Protein AF-A0A511T208-F1 (afdb_monomer)

Solvent-accessible surface area (backbone atoms only — not comparable to full-atom values): 5701 Å² total; per-residue (Å²): 132,55,68,42,62,36,39,40,33,36,70,87,78,70,50,72,50,76,48,75,44,72,51,44,84,69,27,53,30,92,90,45,25,48,33,34,12,42,32,88,89,32,79,43,66,42,93,47,95,66,38,42,52,59,19,30,33,38,23,45,60,87,98,40,25,36,35,36,27,68,28,79,85,21,53,37,24,45,80,84,65,54,78,46,44,35,73,40,73,48,80,42,48,86,47,45,34,30,48,60,63,32,42,39,38,96

Nearest PDB structures (foldseek):
  6hc1-assembly2_B  TM=7.730E-01  e=8.903E-04  Bdellovibrio bacteriovorus HD100
  6hc0-assembly3_C  TM=7.475E-01  e=6.386E-04  Bdellovibrio bacteriovorus HD100
  6i2r-assembly1_D  TM=8.530E-01  e=1.829E-03  Mycolicibacterium smegmatis MC2 155
  3poa-assembly1_A  TM=7.229E-01  e=6.750E-04  Mycobacterium tuberculosis
  6hbz-assembly1_A  TM=7.453E-01  e=3.555E-03  Bdellovibrio bacteriovorus HD100

Organism: Myxococcus fulvus (NCBI:txid33)

Foldseek 3Di:
DDKDWKWKAQQVVRDIDIDIQPDLVQQADPVRHQFDFCAPPGSHHDDDPQTHRRAWGWHDDVQWIKIAGDDQSHWKAALVRHIDGHRDMDTHRQHWIDRVRMIIGD

Radius of gyration: 12.5 Å; Cα contacts (8 Å, |Δi|>4): 261; chains: 1; bounding box: 34×29×31 Å

InterPro domains:
  IPR008984 SMAD/FHA domain superfamily [SSF49879] (31-71)

Structure (mmCIF, N/CA/C/O backbone):
data_AF-A0A511T208-F1
#
_entry.id   AF-A0A511T208-F1
#
loop_
_atom_site.group_PDB
_atom_site.id
_atom_site.type_symbol
_atom_site.label_atom_id
_atom_site.label_alt_id
_atom_site.label_comp_id
_atom_site.label_asym_id
_atom_site.label_entity_id
_atom_site.label_seq_id
_atom_site.pdbx_PDB_ins_code
_atom_site.Cartn_x
_atom_site.Cartn_y
_atom_site.Cartn_z
_atom_site.occupancy
_atom_site.B_iso_or_equiv
_atom_site.auth_seq_id
_atom_site.auth_comp_id
_atom_site.auth_asym_id
_atom_site.auth_atom_id
_atom_site.pdbx_PDB_model_num
ATOM 1 N N . MET A 1 1 ? 21.564 -8.391 0.700 1.00 60.84 1 MET A N 1
ATOM 2 C CA . MET A 1 1 ? 20.175 -8.357 0.203 1.00 60.84 1 MET A CA 1
AT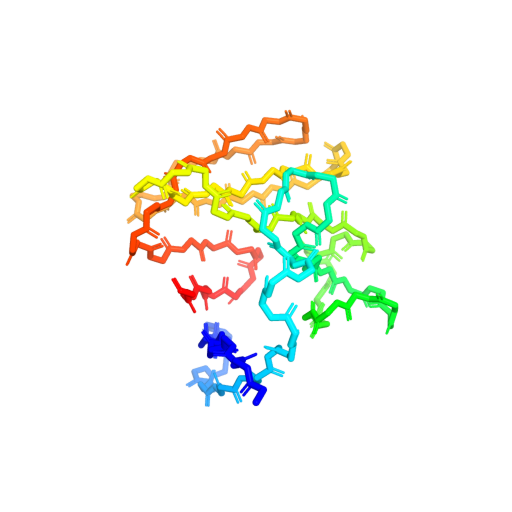OM 3 C C . MET A 1 1 ? 19.584 -7.031 0.638 1.00 60.84 1 MET A C 1
ATOM 5 O O . MET A 1 1 ? 19.727 -6.695 1.807 1.00 60.84 1 MET A O 1
ATOM 9 N N . SER A 1 2 ? 19.063 -6.233 -0.290 1.00 83.69 2 SER A N 1
ATOM 10 C CA . SER A 1 2 ? 18.434 -4.947 0.023 1.00 83.69 2 SER A CA 1
ATOM 11 C C . SER A 1 2 ? 17.018 -5.185 0.556 1.00 83.69 2 SER A C 1
ATOM 13 O O . SER A 1 2 ? 16.257 -5.952 -0.033 1.00 83.69 2 SER A O 1
ATOM 15 N N . GLN A 1 3 ? 16.696 -4.552 1.684 1.00 88.38 3 GLN A N 1
ATOM 16 C CA . GLN A 1 3 ? 15.382 -4.613 2.326 1.00 88.38 3 GLN A CA 1
ATOM 17 C C . GLN A 1 3 ? 14.718 -3.240 2.279 1.00 88.38 3 GLN A C 1
ATOM 19 O O . GLN A 1 3 ? 15.399 -2.217 2.376 1.00 88.38 3 GLN A O 1
ATOM 24 N N . ILE A 1 4 ? 13.392 -3.224 2.163 1.00 90.50 4 ILE A N 1
ATOM 25 C CA . ILE A 1 4 ? 12.563 -2.035 2.357 1.00 90.50 4 ILE A CA 1
ATOM 26 C C . ILE A 1 4 ? 11.837 -2.155 3.688 1.00 90.50 4 ILE A C 1
ATOM 28 O O . ILE A 1 4 ? 11.185 -3.164 3.940 1.00 90.50 4 ILE A O 1
ATOM 32 N N . ALA A 1 5 ? 11.919 -1.109 4.508 1.00 94.25 5 ALA A N 1
ATOM 33 C CA . ALA A 1 5 ? 11.076 -0.964 5.684 1.00 94.25 5 ALA A CA 1
ATOM 34 C C . ALA A 1 5 ? 9.730 -0.348 5.281 1.00 94.25 5 ALA A C 1
ATOM 36 O O . ALA A 1 5 ? 9.688 0.685 4.618 1.00 94.25 5 ALA A O 1
ATOM 37 N N . VAL A 1 6 ? 8.643 -0.984 5.701 1.00 96.00 6 VAL A N 1
ATOM 38 C CA . VAL A 1 6 ? 7.271 -0.492 5.582 1.00 96.00 6 VAL A CA 1
ATOM 39 C C . VAL A 1 6 ? 6.764 -0.248 6.994 1.00 96.00 6 VAL A C 1
ATOM 41 O O . VAL A 1 6 ? 6.604 -1.193 7.769 1.00 96.00 6 VAL A O 1
ATOM 44 N N . HIS A 1 7 ? 6.535 1.012 7.342 1.00 97.81 7 HIS A N 1
ATOM 45 C CA . HIS A 1 7 ? 5.954 1.386 8.625 1.00 97.81 7 HIS A CA 1
ATOM 46 C C . HIS A 1 7 ? 4.438 1.465 8.490 1.00 97.81 7 HIS A C 1
ATOM 48 O O . HIS A 1 7 ? 3.927 2.108 7.568 1.00 97.81 7 HIS A O 1
ATOM 54 N N . ILE A 1 8 ? 3.738 0.805 9.407 1.00 98.38 8 ILE A N 1
ATOM 55 C CA . ILE A 1 8 ? 2.287 0.645 9.393 1.00 98.38 8 ILE A CA 1
ATOM 56 C C . ILE A 1 8 ? 1.765 1.085 10.754 1.00 98.38 8 ILE A C 1
ATOM 58 O O . ILE A 1 8 ? 2.178 0.552 11.782 1.00 98.38 8 ILE A O 1
ATOM 62 N N . GLU A 1 9 ? 0.854 2.047 10.753 1.00 98.44 9 GLU A N 1
ATOM 63 C CA . GLU A 1 9 ? 0.109 2.480 11.931 1.00 98.44 9 GLU A CA 1
ATOM 64 C C . GLU A 1 9 ? -1.361 2.092 11.764 1.00 98.44 9 GLU A C 1
ATOM 66 O O . GLU A 1 9 ? -1.993 2.474 10.779 1.00 98.44 9 GLU A O 1
ATOM 71 N N . ASP A 1 10 ? -1.919 1.351 12.722 1.00 97.94 10 ASP A N 1
ATOM 72 C CA . ASP A 1 10 ? -3.359 1.107 12.814 1.00 97.94 10 ASP A CA 1
ATOM 73 C C . ASP A 1 10 ? -4.009 2.196 13.672 1.00 97.94 10 ASP A C 1
ATOM 75 O O . ASP A 1 10 ? -3.891 2.208 14.898 1.00 97.94 10 ASP A O 1
ATOM 79 N N . THR A 1 11 ? -4.742 3.101 13.029 1.00 96.88 11 THR A N 1
ATOM 80 C CA . THR A 1 11 ? -5.381 4.253 13.686 1.00 96.88 11 THR A CA 1
ATOM 81 C C . THR A 1 11 ? -6.496 3.868 14.661 1.00 96.88 11 THR A C 1
ATOM 83 O O . THR A 1 11 ? -6.898 4.686 15.487 1.00 96.88 11 THR A O 1
ATOM 86 N N . ARG A 1 12 ? -6.995 2.623 14.614 1.00 96.06 12 ARG A N 1
ATOM 87 C CA . ARG A 1 12 ? -8.025 2.127 15.543 1.00 96.06 12 ARG A CA 1
ATOM 88 C C . ARG A 1 12 ? -7.440 1.807 16.913 1.00 96.06 12 ARG A C 1
ATOM 90 O O . ARG A 1 12 ? -8.118 1.976 17.923 1.00 96.06 12 ARG A O 1
ATOM 97 N N . THR A 1 13 ? -6.209 1.299 16.938 1.00 95.94 13 THR A N 1
ATOM 98 C CA . THR A 1 13 ? -5.537 0.810 18.152 1.00 95.94 13 THR A CA 1
ATOM 99 C C . THR A 1 13 ? -4.364 1.694 18.575 1.00 95.94 13 THR A C 1
ATOM 101 O O . THR A 1 13 ? -3.930 1.613 19.722 1.00 95.94 13 THR A O 1
ATOM 104 N N . GLY A 1 14 ? -3.846 2.527 17.667 1.00 94.88 14 GLY A N 1
ATOM 105 C CA . GLY A 1 14 ? -2.600 3.276 17.837 1.00 94.88 14 GLY A CA 1
ATOM 106 C C . GLY A 1 14 ? -1.348 2.398 17.738 1.00 94.88 14 GLY A C 1
ATOM 107 O O . GLY A 1 14 ? -0.252 2.851 18.069 1.00 94.88 14 GLY A O 1
ATOM 108 N N . GLN A 1 15 ? -1.489 1.132 17.335 1.00 96.44 15 GLN A N 1
ATOM 109 C CA . GLN A 1 15 ? -0.360 0.224 17.192 1.00 96.44 15 GLN A CA 1
ATOM 110 C C . GLN A 1 15 ? 0.465 0.607 15.964 1.00 96.44 15 GLN A C 1
ATOM 112 O O . GLN A 1 15 ? -0.071 0.751 14.867 1.00 96.44 15 GLN A O 1
ATOM 117 N N . VAL A 1 16 ? 1.779 0.708 16.154 1.00 97.00 16 VAL A N 1
ATOM 118 C CA . VAL A 1 16 ? 2.744 0.946 15.081 1.00 97.00 16 VAL A CA 1
ATOM 119 C C . VAL A 1 16 ? 3.655 -0.264 14.963 1.00 97.00 16 VAL A C 1
ATOM 121 O O . VAL A 1 16 ? 4.222 -0.726 15.955 1.00 97.00 16 VAL A O 1
ATOM 124 N N . GLU A 1 17 ? 3.825 -0.762 13.747 1.00 97.44 17 GLU A N 1
ATOM 125 C CA . GLU A 1 17 ? 4.760 -1.834 13.436 1.00 97.44 17 GLU A CA 1
ATOM 126 C C . GLU A 1 17 ? 5.604 -1.505 12.204 1.00 97.44 17 GLU A C 1
ATOM 128 O O . GLU A 1 17 ? 5.282 -0.631 11.400 1.00 97.44 17 GLU A O 1
ATOM 133 N N . THR A 1 18 ? 6.732 -2.197 12.072 1.00 97.44 18 THR A N 1
ATOM 134 C CA . THR A 1 18 ? 7.594 -2.111 10.891 1.00 97.44 18 THR A CA 1
ATOM 135 C C . THR A 1 18 ? 7.744 -3.499 10.307 1.00 97.44 18 THR A C 1
ATOM 137 O O . THR A 1 18 ? 8.143 -4.429 11.007 1.00 97.44 18 THR A O 1
ATOM 140 N N . ARG A 1 19 ? 7.437 -3.631 9.021 1.00 95.81 19 ARG A N 1
ATOM 141 C CA . ARG A 1 19 ? 7.626 -4.860 8.255 1.00 95.81 19 ARG A CA 1
ATOM 142 C C . ARG A 1 19 ? 8.736 -4.659 7.240 1.00 95.81 19 ARG A C 1
ATOM 144 O O . ARG A 1 19 ? 8.911 -3.559 6.723 1.00 95.81 19 ARG A O 1
ATOM 151 N N . TYR A 1 20 ? 9.482 -5.719 6.963 1.00 94.12 20 TYR A N 1
ATOM 152 C CA . TYR A 1 20 ? 10.573 -5.684 5.998 1.00 94.12 20 TYR A CA 1
ATOM 153 C C . TYR A 1 20 ? 10.201 -6.512 4.776 1.00 94.12 20 TYR A C 1
ATOM 155 O O . TYR A 1 20 ? 9.821 -7.672 4.910 1.00 94.12 20 TYR A O 1
ATOM 163 N N . VAL A 1 21 ? 10.315 -5.904 3.598 1.00 92.00 21 VAL A N 1
ATOM 164 C CA . VAL A 1 21 ? 10.136 -6.581 2.312 1.00 92.00 21 VAL A CA 1
ATOM 165 C C . VAL A 1 21 ? 11.509 -6.784 1.687 1.00 92.00 21 VAL A C 1
ATOM 167 O O . VAL A 1 21 ? 12.261 -5.827 1.479 1.00 92.00 21 VAL A O 1
ATOM 170 N N . ASP A 1 22 ? 11.844 -8.042 1.419 1.00 90.00 22 ASP A N 1
ATOM 171 C CA . ASP A 1 22 ? 13.111 -8.432 0.812 1.00 90.00 22 ASP A CA 1
ATOM 172 C C . ASP A 1 22 ? 13.140 -8.169 -0.700 1.00 90.00 22 ASP A C 1
ATOM 174 O O . ASP A 1 22 ? 12.114 -8.019 -1.365 1.00 90.00 22 ASP A O 1
ATOM 178 N N . ASN A 1 23 ? 14.354 -8.207 -1.256 1.00 81.25 23 ASN A N 1
ATOM 179 C CA . ASN A 1 23 ? 14.607 -8.234 -2.695 1.00 81.25 23 ASN A CA 1
ATOM 180 C C . ASN A 1 23 ? 14.062 -7.002 -3.435 1.00 81.25 23 ASN A C 1
ATOM 182 O O . ASN A 1 23 ? 13.342 -7.118 -4.429 1.00 81.25 23 ASN A O 1
ATOM 186 N N . LEU A 1 24 ? 14.443 -5.811 -2.960 1.00 75.06 24 LEU A N 1
ATOM 187 C CA . LEU A 1 24 ? 14.054 -4.541 -3.578 1.00 75.06 24 LEU A CA 1
ATOM 188 C C . LEU A 1 24 ? 14.326 -4.518 -5.088 1.00 75.06 24 LEU A C 1
ATOM 190 O O . LEU A 1 24 ? 13.480 -4.051 -5.835 1.00 75.06 24 LEU A O 1
ATOM 194 N N . GLU A 1 25 ? 15.446 -5.073 -5.554 1.00 79.56 25 GLU A N 1
ATOM 195 C CA . GLU A 1 25 ? 15.807 -5.115 -6.981 1.00 79.56 25 GLU A CA 1
ATOM 196 C C . GLU A 1 25 ? 14.712 -5.749 -7.856 1.00 79.56 25 GLU A C 1
ATOM 198 O O . GLU A 1 25 ? 14.441 -5.259 -8.953 1.00 79.56 25 GLU A O 1
ATOM 203 N N . ALA A 1 26 ? 14.026 -6.777 -7.348 1.00 79.25 26 ALA A N 1
ATOM 204 C CA . ALA A 1 26 ? 12.894 -7.400 -8.028 1.00 79.25 26 ALA A CA 1
ATOM 205 C C . ALA A 1 26 ? 11.592 -6.584 -7.919 1.00 79.25 26 ALA A C 1
ATOM 207 O O . ALA A 1 26 ? 10.682 -6.784 -8.721 1.00 79.25 26 ALA A O 1
ATOM 208 N N . ARG A 1 27 ? 11.493 -5.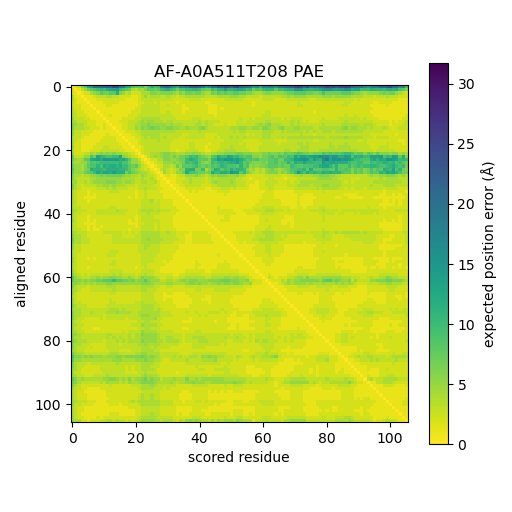645 -6.970 1.00 82.06 27 ARG A N 1
ATOM 209 C CA . ARG A 1 27 ? 10.296 -4.843 -6.646 1.00 82.06 27 ARG A CA 1
ATOM 210 C C . ARG A 1 27 ? 10.336 -3.409 -7.197 1.00 82.06 27 ARG A C 1
ATOM 212 O O . ARG A 1 27 ? 9.658 -2.517 -6.690 1.00 82.06 27 ARG A O 1
ATOM 219 N N . CYS A 1 28 ? 11.120 -3.178 -8.249 1.00 82.69 28 CYS A N 1
ATOM 220 C CA . CYS A 1 28 ? 11.416 -1.848 -8.796 1.00 82.69 28 CYS A CA 1
ATOM 221 C C . CYS A 1 28 ? 10.491 -1.365 -9.934 1.00 82.69 28 CYS A C 1
ATOM 223 O O . CYS A 1 28 ? 10.849 -0.415 -10.629 1.00 82.69 28 CYS A O 1
ATOM 225 N N . SER A 1 29 ? 9.349 -2.011 -10.189 1.00 91.88 29 SER A N 1
ATOM 226 C CA . SER A 1 29 ? 8.484 -1.668 -11.331 1.00 91.88 29 SER A CA 1
ATOM 227 C C . SER A 1 29 ? 6.999 -1.654 -10.979 1.00 91.88 29 SER A C 1
ATOM 229 O O . SER A 1 29 ? 6.582 -2.183 -9.948 1.00 91.88 29 SER A O 1
ATOM 231 N N . ARG A 1 30 ? 6.184 -1.083 -11.872 1.00 92.75 30 ARG A N 1
ATOM 232 C CA . ARG A 1 30 ? 4.721 -1.081 -11.750 1.00 92.75 30 ARG A CA 1
ATOM 233 C C . ARG A 1 30 ? 4.150 -2.502 -11.727 1.00 92.75 30 ARG A C 1
ATOM 235 O O . ARG A 1 30 ? 3.134 -2.751 -11.085 1.00 92.75 30 ARG A O 1
ATOM 242 N N . GLU A 1 31 ? 4.784 -3.444 -12.410 1.00 93.62 31 GLU A N 1
ATOM 243 C CA . GLU A 1 31 ? 4.326 -4.826 -12.545 1.0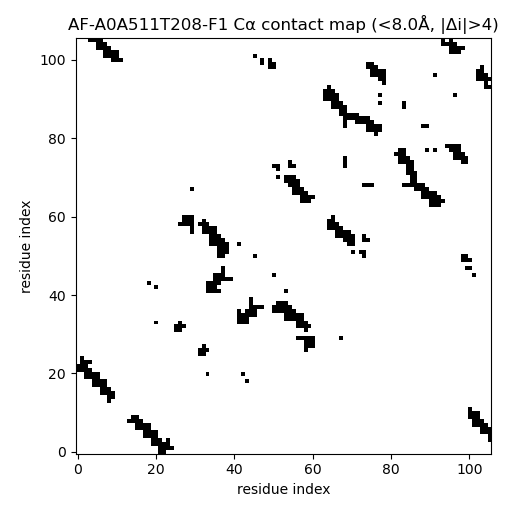0 93.62 31 GLU A CA 1
ATOM 244 C C . GLU A 1 31 ? 4.780 -5.693 -11.368 1.00 93.62 31 GLU A C 1
ATOM 246 O O . GLU A 1 31 ? 4.065 -6.613 -10.976 1.00 93.62 31 GLU A O 1
ATOM 251 N N . THR A 1 32 ? 5.939 -5.378 -10.787 1.00 93.94 32 THR A N 1
ATOM 252 C CA . THR A 1 32 ? 6.599 -6.219 -9.778 1.00 93.94 32 THR A CA 1
ATOM 253 C C . THR A 1 32 ? 6.707 -5.587 -8.395 1.00 93.94 32 THR A C 1
ATOM 255 O O . THR A 1 32 ? 7.322 -6.180 -7.520 1.00 93.94 32 THR A O 1
ATOM 258 N N . GLY A 1 33 ? 6.143 -4.397 -8.182 1.00 95.31 33 GLY A N 1
ATOM 259 C CA . GLY A 1 33 ? 6.188 -3.670 -6.912 1.00 95.31 33 GLY A CA 1
ATOM 260 C C . GLY A 1 33 ? 5.640 -4.427 -5.694 1.00 95.31 33 GLY A C 1
ATOM 261 O O . GLY A 1 33 ? 5.163 -5.558 -5.785 1.00 95.31 33 GLY A O 1
ATOM 262 N N . ILE A 1 34 ? 5.704 -3.771 -4.538 1.00 96.19 34 ILE A N 1
ATOM 263 C CA . ILE A 1 34 ? 5.225 -4.295 -3.254 1.00 96.19 34 ILE A CA 1
ATOM 264 C C . ILE A 1 34 ? 3.698 -4.302 -3.266 1.00 96.19 34 ILE A C 1
ATOM 266 O O . ILE A 1 34 ? 3.079 -3.240 -3.349 1.00 96.19 34 ILE A O 1
ATOM 270 N N . VAL A 1 35 ? 3.091 -5.481 -3.183 1.00 97.62 35 VAL A N 1
ATOM 271 C CA . VAL A 1 35 ? 1.635 -5.645 -3.139 1.00 97.62 35 VAL A CA 1
ATOM 272 C C . VAL A 1 35 ? 1.146 -5.531 -1.696 1.00 97.62 35 VAL A C 1
ATOM 274 O O . VAL A 1 35 ? 1.662 -6.188 -0.793 1.00 97.62 35 VAL A O 1
ATOM 277 N N . ILE A 1 36 ? 0.144 -4.683 -1.490 1.00 98.31 36 ILE A N 1
ATOM 278 C CA . ILE A 1 36 ? -0.482 -4.395 -0.202 1.00 98.31 36 ILE A CA 1
ATOM 279 C C . ILE A 1 36 ? -1.956 -4.782 -0.316 1.00 98.31 36 ILE A C 1
ATOM 281 O O . ILE A 1 36 ? -2.647 -4.321 -1.227 1.00 98.31 36 ILE A O 1
ATOM 285 N N . GLY A 1 37 ? -2.453 -5.607 0.597 1.00 98.50 37 GLY A N 1
ATOM 286 C CA . GLY A 1 37 ? -3.827 -6.104 0.546 1.00 98.50 37 GLY A CA 1
ATOM 287 C C . GLY A 1 37 ? -4.169 -6.987 1.737 1.00 98.50 37 GLY A C 1
ATOM 288 O O . GLY A 1 37 ? -3.362 -7.124 2.651 1.00 98.50 37 GLY A O 1
ATOM 289 N N . SER A 1 38 ? -5.371 -7.554 1.763 1.00 98.56 38 SER A N 1
ATOM 290 C CA . SER A 1 38 ? -5.806 -8.456 2.839 1.00 98.56 38 SER A CA 1
ATOM 291 C C . SER A 1 38 ? -5.525 -9.935 2.565 1.00 98.56 38 SER A C 1
ATOM 293 O O . SER A 1 38 ? -5.596 -10.739 3.495 1.00 98.56 38 SER A O 1
ATOM 295 N N . ALA A 1 39 ? -5.189 -10.304 1.326 1.00 98.19 39 ALA A N 1
ATOM 296 C CA . ALA A 1 39 ? -4.853 -11.677 0.970 1.00 98.19 39 ALA A CA 1
ATOM 297 C C . ALA A 1 39 ? -3.451 -12.081 1.462 1.00 98.19 39 ALA A C 1
ATOM 299 O O . ALA A 1 39 ? -2.535 -11.262 1.522 1.00 98.19 39 ALA A O 1
ATOM 300 N N . GLU A 1 40 ? -3.280 -13.363 1.799 1.00 97.62 40 GLU A N 1
ATOM 301 C CA . GLU A 1 40 ? -2.030 -13.916 2.354 1.00 97.62 40 GLU A CA 1
ATOM 302 C C . GLU A 1 40 ? -0.859 -13.928 1.360 1.00 97.62 40 GLU A C 1
ATOM 304 O O . GLU A 1 40 ? 0.294 -14.054 1.765 1.00 97.62 40 GLU A O 1
ATOM 309 N N . ASP A 1 41 ? -1.143 -13.800 0.064 1.00 96.75 41 ASP A N 1
ATOM 310 C CA . ASP A 1 41 ? -0.146 -13.738 -1.006 1.00 96.75 41 ASP A CA 1
ATOM 311 C C . ASP A 1 41 ? 0.412 -12.320 -1.235 1.00 96.75 41 ASP A C 1
ATOM 313 O O . ASP A 1 41 ? 1.294 -12.133 -2.076 1.00 96.75 41 ASP A O 1
ATOM 317 N N . CYS A 1 42 ? -0.073 -11.318 -0.495 1.00 97.12 42 CYS A N 1
ATOM 318 C CA . CYS A 1 42 ? 0.461 -9.961 -0.530 1.00 97.12 42 CYS A CA 1
ATOM 319 C C . CYS A 1 42 ? 1.780 -9.847 0.246 1.00 97.12 42 CYS A C 1
ATOM 321 O O . CYS A 1 42 ? 1.987 -10.490 1.273 1.00 97.12 42 CYS A O 1
ATOM 323 N N . ASP A 1 43 ? 2.649 -8.935 -0.193 1.00 96.31 43 ASP A N 1
ATOM 324 C CA . ASP A 1 43 ? 3.898 -8.630 0.514 1.00 96.31 43 ASP A CA 1
ATOM 325 C C . ASP A 1 43 ? 3.625 -7.964 1.871 1.00 96.31 43 ASP A C 1
ATOM 327 O O . ASP A 1 43 ? 4.324 -8.204 2.855 1.00 96.31 43 ASP A O 1
ATOM 331 N N . ILE A 1 44 ? 2.585 -7.125 1.925 1.00 97.50 44 ILE A N 1
ATOM 332 C CA . ILE A 1 44 ? 2.090 -6.486 3.143 1.00 97.50 44 ILE A CA 1
ATOM 333 C C . ILE A 1 44 ? 0.616 -6.844 3.327 1.00 97.50 44 ILE A C 1
ATOM 335 O O . ILE A 1 44 ? -0.258 -6.303 2.651 1.00 97.50 44 ILE A O 1
ATOM 339 N N . VAL A 1 45 ? 0.358 -7.742 4.279 1.00 98.00 45 VAL A N 1
ATOM 340 C CA . VAL A 1 45 ? -0.993 -8.209 4.617 1.00 98.00 45 VAL A CA 1
ATOM 341 C C . VAL A 1 45 ? -1.639 -7.313 5.678 1.00 98.00 45 VAL A C 1
ATOM 343 O O . VAL A 1 45 ? -1.152 -7.241 6.811 1.00 98.00 45 VAL A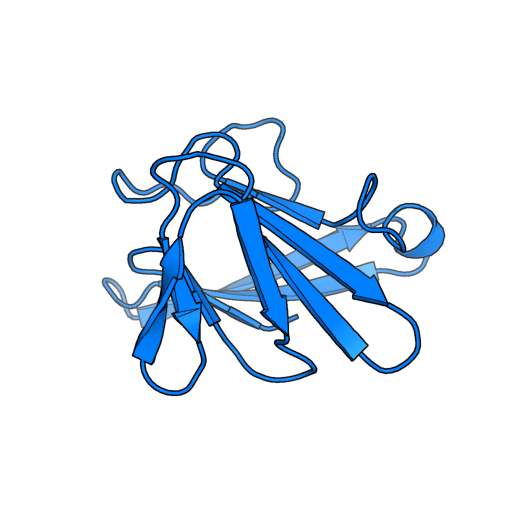 O 1
ATOM 346 N N . LEU A 1 46 ? -2.738 -6.645 5.339 1.00 97.75 46 LEU A N 1
ATOM 347 C CA . LEU A 1 46 ? -3.501 -5.763 6.224 1.00 97.75 46 LEU A CA 1
ATOM 348 C C . LEU A 1 46 ? -4.901 -6.331 6.470 1.00 97.75 46 LEU A C 1
ATOM 350 O O . LEU A 1 46 ? -5.721 -6.423 5.559 1.00 97.75 46 LEU A O 1
ATOM 354 N N . THR A 1 47 ? -5.204 -6.681 7.720 1.00 96.19 47 THR A N 1
ATOM 355 C CA . THR A 1 47 ? -6.489 -7.293 8.081 1.00 96.19 47 THR A CA 1
ATOM 356 C C . THR A 1 47 ? -7.514 -6.223 8.467 1.00 96.19 47 THR A C 1
ATOM 358 O O . THR A 1 47 ? -7.545 -5.729 9.599 1.00 96.19 47 THR A O 1
ATOM 361 N N . SER A 1 48 ? -8.374 -5.854 7.519 1.00 96.75 48 SER A N 1
ATOM 362 C CA . SER A 1 48 ? -9.549 -5.004 7.745 1.00 96.75 48 SER A CA 1
ATOM 363 C C . SER A 1 48 ? -10.590 -5.245 6.646 1.00 96.75 48 SER A C 1
ATOM 365 O O . SER A 1 48 ? -10.188 -5.472 5.505 1.00 96.75 48 SER A O 1
ATOM 367 N N . PRO A 1 49 ? -11.903 -5.158 6.935 1.00 96.56 49 PRO A N 1
ATOM 368 C CA . PRO A 1 49 ? -12.938 -5.185 5.895 1.00 96.56 49 PRO A CA 1
ATOM 369 C C . PRO A 1 49 ? -12.802 -4.053 4.862 1.00 96.56 49 PRO A C 1
ATOM 371 O O . PRO A 1 49 ? -13.271 -4.205 3.743 1.00 96.56 49 PRO A O 1
ATOM 374 N N . ASP A 1 50 ? -12.126 -2.952 5.208 1.00 97.19 50 ASP A N 1
ATOM 375 C CA . ASP A 1 50 ? -11.890 -1.816 4.301 1.00 97.19 50 ASP A CA 1
ATOM 37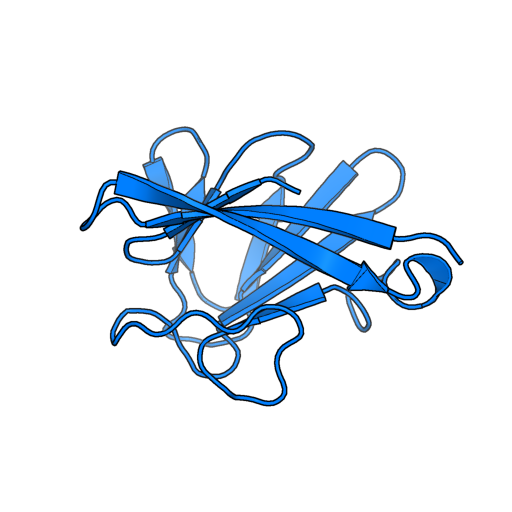6 C C . ASP A 1 50 ? -10.713 -2.040 3.327 1.00 97.19 50 ASP A C 1
ATOM 378 O O . ASP A 1 50 ? -10.326 -1.130 2.593 1.00 97.19 50 ASP A O 1
ATOM 382 N N . VAL A 1 51 ? -10.087 -3.224 3.348 1.00 98.44 51 VAL A N 1
ATOM 383 C CA . VAL A 1 51 ? -8.916 -3.558 2.528 1.00 98.44 51 VAL A CA 1
ATOM 384 C C . V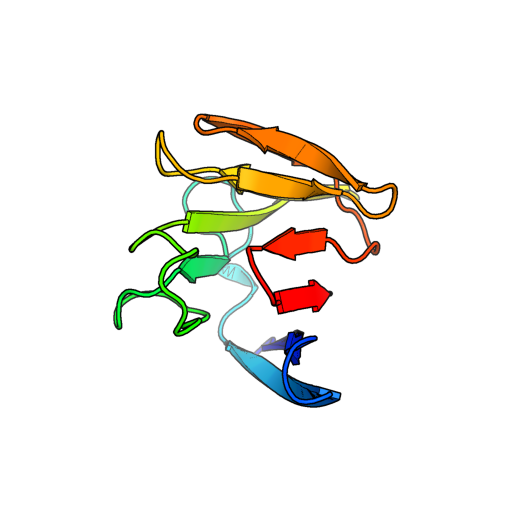AL A 1 51 ? -9.239 -4.734 1.604 1.00 98.44 51 VAL A C 1
ATOM 386 O O . VAL A 1 51 ? -9.310 -5.882 2.040 1.00 98.44 51 VAL A O 1
ATOM 389 N N . CYS A 1 52 ? -9.381 -4.457 0.305 1.00 98.50 52 CYS A N 1
ATOM 390 C CA . CYS A 1 52 ? -9.474 -5.475 -0.749 1.00 98.50 52 CYS A CA 1
ATOM 391 C C . CYS A 1 52 ? -8.325 -6.504 -0.708 1.00 98.50 52 CYS A C 1
ATOM 393 O O . CYS A 1 52 ? -7.225 -6.215 -0.228 1.00 98.50 52 CYS A O 1
ATOM 395 N N . ALA A 1 53 ? -8.577 -7.693 -1.267 1.00 98.25 53 ALA A N 1
ATOM 396 C CA . ALA A 1 53 ? -7.626 -8.809 -1.309 1.00 98.25 53 ALA A CA 1
ATOM 397 C C . ALA A 1 53 ? -6.259 -8.383 -1.867 1.00 98.25 53 ALA A C 1
ATOM 399 O O . ALA A 1 53 ? -5.246 -8.560 -1.195 1.00 98.25 53 ALA A O 1
ATOM 400 N N . HIS A 1 54 ? -6.258 -7.715 -3.023 1.00 98.19 54 HIS A N 1
ATOM 401 C CA . HIS A 1 54 ? -5.092 -7.079 -3.638 1.00 98.19 54 HIS A CA 1
ATOM 402 C C . HIS A 1 54 ? -5.386 -5.587 -3.791 1.00 98.19 54 HIS A C 1
ATOM 404 O O . HIS A 1 54 ? -5.827 -5.137 -4.839 1.00 98.19 54 HIS A O 1
ATOM 410 N N . HIS A 1 55 ? -5.211 -4.811 -2.725 1.00 98.62 55 HIS A N 1
ATOM 411 C CA . HIS A 1 55 ? -5.702 -3.432 -2.669 1.00 98.62 55 HIS A CA 1
ATOM 412 C C . HIS A 1 55 ? -4.874 -2.468 -3.523 1.00 98.62 55 HIS A C 1
ATOM 414 O O . HIS A 1 55 ? -5.396 -1.700 -4.335 1.00 98.62 55 HIS A O 1
ATOM 420 N N . ALA A 1 56 ? -3.559 -2.495 -3.334 1.00 98.38 56 ALA A N 1
ATOM 421 C CA . ALA A 1 56 ? -2.656 -1.554 -3.965 1.00 98.38 56 ALA A CA 1
ATOM 422 C C . ALA A 1 56 ? -1.278 -2.163 -4.215 1.00 98.38 56 ALA A C 1
ATOM 424 O O . ALA A 1 56 ? -0.891 -3.169 -3.624 1.00 98.38 56 ALA A O 1
ATOM 425 N N . ARG A 1 57 ? -0.507 -1.512 -5.080 1.00 98.12 57 ARG A N 1
ATOM 426 C CA . ARG A 1 57 ? 0.891 -1.834 -5.333 1.00 98.12 57 ARG A CA 1
ATOM 427 C C . ARG A 1 57 ? 1.751 -0.592 -5.237 1.00 98.12 57 ARG A C 1
ATOM 429 O O . ARG A 1 57 ? 1.584 0.338 -6.024 1.00 98.12 57 ARG A O 1
ATOM 436 N N . TRP A 1 58 ? 2.703 -0.602 -4.315 1.00 97.50 58 TRP A N 1
ATOM 437 C CA . TRP A 1 58 ? 3.733 0.422 -4.224 1.00 97.50 58 TRP A CA 1
ATOM 438 C C . TRP A 1 58 ? 4.917 0.081 -5.131 1.00 97.50 58 TRP A C 1
ATOM 440 O O . TRP A 1 58 ? 5.343 -1.071 -5.191 1.00 97.50 58 TRP A O 1
ATOM 450 N N . TYR A 1 59 ? 5.478 1.071 -5.823 1.00 96.06 59 TYR A N 1
ATOM 451 C CA . TYR A 1 59 ? 6.690 0.887 -6.622 1.00 96.06 59 TYR A CA 1
ATOM 452 C C . TYR A 1 59 ? 7.484 2.193 -6.797 1.00 96.06 59 TYR A C 1
ATOM 454 O O . TYR A 1 59 ? 6.898 3.282 -6.859 1.00 96.06 59 TYR A O 1
ATOM 462 N N . PRO A 1 60 ? 8.822 2.116 -6.919 1.00 93.69 60 PRO A N 1
ATOM 463 C CA . PRO A 1 60 ? 9.636 3.249 -7.333 1.00 93.69 60 PRO A CA 1
ATOM 464 C C . PRO A 1 60 ? 9.556 3.451 -8.856 1.00 93.69 60 PRO A C 1
ATOM 466 O O . PRO A 1 60 ? 9.492 2.500 -9.629 1.00 93.69 60 PRO A O 1
ATOM 469 N N . GLY A 1 61 ? 9.596 4.706 -9.302 1.00 89.88 61 GLY A N 1
ATOM 470 C CA . GLY A 1 61 ? 9.688 5.099 -10.708 1.00 89.88 61 GLY A CA 1
ATOM 471 C C . GLY A 1 61 ? 10.686 6.244 -10.863 1.00 89.88 61 GLY A C 1
ATOM 472 O O . GLY A 1 61 ? 10.322 7.419 -10.790 1.00 89.88 61 GLY A O 1
ATOM 473 N N . GLY A 1 62 ? 11.965 5.901 -11.034 1.00 88.69 62 GLY A N 1
ATOM 474 C CA . GLY A 1 62 ? 13.064 6.868 -10.992 1.00 88.69 62 GLY A CA 1
ATOM 475 C C . GLY A 1 62 ? 13.225 7.470 -9.592 1.00 88.69 62 GLY A C 1
ATOM 476 O O . GLY A 1 62 ? 13.364 6.742 -8.615 1.00 88.69 62 GLY A O 1
ATOM 477 N N . TYR A 1 63 ? 13.184 8.801 -9.491 1.00 89.44 63 TYR A N 1
ATOM 478 C CA . TYR A 1 63 ? 13.246 9.526 -8.211 1.00 89.44 63 TYR A CA 1
ATOM 479 C C . TYR A 1 63 ? 11.898 9.624 -7.488 1.00 89.44 63 TYR A C 1
ATOM 481 O O . TYR A 1 63 ? 11.817 10.207 -6.408 1.00 89.44 63 TYR A O 1
ATOM 489 N N . HIS A 1 64 ? 10.834 9.103 -8.095 1.00 95.31 64 HIS A N 1
ATOM 490 C CA . HIS A 1 64 ? 9.481 9.181 -7.564 1.00 95.31 64 HIS A CA 1
ATOM 491 C C . HIS A 1 64 ? 9.016 7.831 -7.044 1.00 95.31 64 HIS A C 1
ATOM 493 O O . HIS A 1 64 ? 9.541 6.783 -7.423 1.00 95.31 64 HIS A O 1
ATOM 499 N N . ARG A 1 65 ? 8.020 7.859 -6.163 1.00 95.56 65 ARG A N 1
ATOM 500 C CA . ARG A 1 65 ? 7.390 6.653 -5.614 1.00 95.56 65 ARG A CA 1
ATOM 501 C C . ARG A 1 65 ? 5.892 6.742 -5.821 1.00 95.56 65 ARG A C 1
ATOM 503 O O . ARG A 1 65 ? 5.300 7.813 -5.652 1.00 95.56 65 ARG A O 1
ATOM 510 N N . PHE A 1 66 ? 5.296 5.621 -6.185 1.00 97.50 66 PHE A N 1
ATOM 511 C CA . PHE A 1 66 ? 3.908 5.546 -6.606 1.00 97.50 66 PHE A CA 1
ATOM 512 C C . PHE A 1 66 ? 3.182 4.423 -5.882 1.00 97.50 66 PHE A C 1
ATOM 514 O O . PHE A 1 66 ? 3.797 3.447 -5.461 1.00 97.50 66 PHE A O 1
ATOM 521 N N . VAL A 1 67 ? 1.866 4.568 -5.784 1.00 98.06 67 VAL A N 1
ATOM 522 C CA . VAL A 1 67 ? 0.928 3.544 -5.339 1.00 98.06 67 VAL A CA 1
ATOM 523 C C . VAL A 1 67 ? -0.152 3.425 -6.408 1.00 98.06 67 VAL A C 1
ATOM 525 O O . VAL A 1 67 ? -0.880 4.380 -6.667 1.00 98.06 67 VAL A O 1
ATOM 528 N N . LEU A 1 68 ? -0.225 2.271 -7.062 1.00 98.19 68 LEU A N 1
ATOM 529 C CA . LEU A 1 68 ? -1.278 1.917 -8.012 1.00 98.19 68 LEU A CA 1
ATOM 530 C C . LEU A 1 68 ? -2.389 1.177 -7.268 1.00 98.19 68 LEU A C 1
ATOM 532 O O . LEU A 1 68 ? -2.094 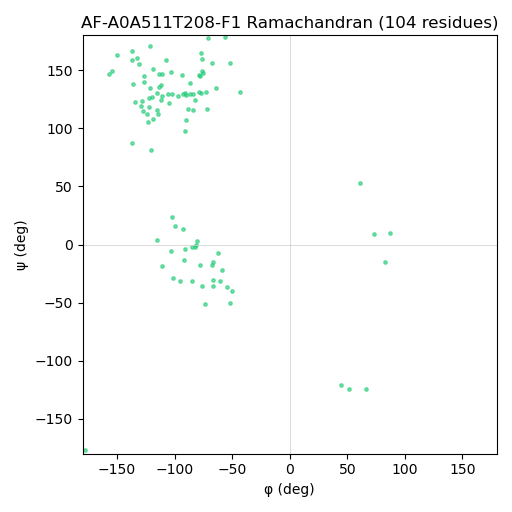0.200 -6.584 1.00 98.19 68 LEU A O 1
ATOM 536 N N . LEU A 1 69 ? -3.642 1.594 -7.429 1.00 98.12 69 LEU A N 1
ATOM 537 C CA . LEU A 1 69 ? -4.791 0.855 -6.909 1.00 98.12 69 LEU A CA 1
ATOM 538 C C . LEU A 1 69 ? -5.152 -0.266 -7.884 1.00 98.12 69 LEU A C 1
ATOM 540 O O . LEU A 1 69 ? -5.333 -0.015 -9.078 1.00 98.12 69 LEU A O 1
ATOM 544 N N . LEU A 1 70 ? -5.193 -1.502 -7.387 1.00 97.62 70 LEU A N 1
ATOM 545 C CA . LEU A 1 70 ? -5.313 -2.701 -8.224 1.00 97.62 70 LEU A CA 1
ATOM 546 C C . LEU A 1 70 ? -6.760 -3.183 -8.376 1.00 97.62 70 LEU A C 1
ATOM 548 O O . LEU A 1 70 ? -7.102 -3.742 -9.415 1.00 97.62 70 LEU A O 1
ATOM 552 N N . ASP A 1 71 ? -7.577 -2.970 -7.350 1.00 97.62 71 ASP A N 1
ATOM 553 C CA . ASP A 1 71 ? -8.962 -3.435 -7.259 1.00 97.62 71 ASP A CA 1
ATOM 554 C C . ASP A 1 71 ? -9.942 -2.278 -7.525 1.00 97.62 71 ASP A C 1
ATOM 556 O O . ASP A 1 71 ? -9.623 -1.126 -7.227 1.00 97.62 71 ASP A O 1
ATOM 560 N N . GLU A 1 72 ? -11.112 -2.554 -8.108 1.00 96.81 72 GLU A N 1
ATOM 561 C CA . GLU A 1 72 ? -12.100 -1.522 -8.463 1.00 96.81 72 GLU A CA 1
ATOM 562 C C . GLU A 1 72 ? -12.708 -0.827 -7.238 1.00 96.81 72 GLU A C 1
ATOM 564 O O . GLU A 1 72 ? -12.984 0.377 -7.282 1.00 96.81 72 GLU A O 1
ATOM 569 N N . ASP A 1 73 ? -12.817 -1.559 -6.128 1.00 97.06 73 ASP A N 1
ATOM 570 C CA . ASP A 1 73 ? -13.347 -1.070 -4.859 1.00 97.06 73 ASP A CA 1
ATOM 571 C C . ASP A 1 73 ? -12.253 -0.488 -3.952 1.00 97.06 73 ASP A C 1
ATOM 573 O O . ASP A 1 73 ? -12.546 0.060 -2.884 1.00 97.06 73 ASP A O 1
ATOM 577 N N . ALA A 1 74 ? -10.981 -0.566 -4.363 1.00 97.81 74 ALA A N 1
ATOM 578 C CA . ALA A 1 74 ? -9.880 -0.018 -3.586 1.00 97.81 74 ALA A CA 1
ATOM 579 C C . ALA A 1 74 ? -9.997 1.506 -3.466 1.00 97.81 74 ALA A C 1
ATOM 581 O O . ALA A 1 74 ? -10.210 2.225 -4.448 1.00 97.81 74 ALA A O 1
ATOM 582 N N . VAL A 1 75 ? -9.792 2.003 -2.245 1.00 98.31 75 VAL A N 1
ATOM 583 C CA . VAL A 1 75 ? -9.741 3.429 -1.937 1.00 98.31 75 VAL A CA 1
ATOM 584 C C . VAL A 1 75 ? -8.549 3.699 -1.036 1.00 98.31 75 VAL A C 1
ATOM 586 O O . VAL A 1 75 ? -8.461 3.180 0.077 1.00 98.31 75 VAL A O 1
ATOM 589 N N . ILE A 1 76 ? -7.667 4.585 -1.491 1.00 98.25 76 ILE A N 1
ATOM 590 C CA . ILE A 1 76 ? -6.563 5.103 -0.681 1.00 98.25 76 ILE A CA 1
ATOM 591 C C . ILE A 1 76 ? -6.701 6.613 -0.535 1.00 98.25 76 ILE A C 1
ATOM 593 O O . ILE A 1 76 ? -7.203 7.280 -1.436 1.00 98.25 76 ILE A O 1
ATOM 597 N N . HIS A 1 77 ? -6.213 7.167 0.569 1.00 98.56 77 HIS A N 1
ATOM 598 C CA . HIS A 1 77 ? -6.145 8.614 0.752 1.00 98.56 77 HIS A CA 1
ATOM 599 C C . HIS A 1 77 ? -4.691 9.073 0.759 1.00 98.56 77 HIS A C 1
ATOM 601 O O . HIS A 1 77 ? -3.822 8.445 1.369 1.00 98.56 77 HIS A O 1
ATOM 607 N N . ASN A 1 78 ? -4.406 10.176 0.071 1.00 97.69 78 ASN A N 1
ATOM 608 C CA . ASN A 1 78 ? -3.083 10.789 0.124 1.00 97.69 78 ASN A CA 1
ATOM 609 C C . ASN A 1 78 ? -2.838 11.457 1.495 1.00 97.69 78 ASN A C 1
ATOM 611 O O . ASN A 1 78 ? -3.731 11.558 2.334 1.00 97.69 78 ASN A O 1
ATOM 615 N N . SER A 1 79 ? -1.643 12.014 1.702 1.00 95.44 79 SER A N 1
ATOM 616 C CA . SER A 1 79 ? -1.281 12.700 2.954 1.00 95.44 79 SER A CA 1
ATOM 617 C C . SER A 1 79 ? -2.124 13.945 3.293 1.00 95.44 79 SER A C 1
ATOM 619 O O . SER A 1 79 ? -1.900 14.560 4.331 1.00 95.44 79 SER A O 1
ATOM 621 N N . ARG A 1 80 ? -3.000 14.400 2.390 1.00 95.50 80 ARG A N 1
ATOM 622 C CA . ARG A 1 80 ? -3.924 15.530 2.591 1.00 95.50 80 ARG A CA 1
ATOM 623 C C . ARG A 1 80 ? -5.358 15.064 2.855 1.00 95.50 80 ARG A C 1
ATOM 625 O O . ARG A 1 80 ? -6.202 15.903 3.145 1.00 95.50 80 ARG A O 1
ATOM 632 N N . GLY A 1 81 ? -5.621 13.761 2.753 1.00 96.12 81 GLY A N 1
ATOM 633 C CA . GLY A 1 81 ? -6.956 13.183 2.857 1.00 96.12 81 GLY A CA 1
ATOM 634 C C . GLY A 1 81 ? -7.731 13.138 1.538 1.00 96.12 81 GLY A C 1
ATOM 635 O O . GLY A 1 81 ? -8.917 12.829 1.568 1.00 96.12 81 GLY A O 1
ATOM 636 N N . ASP A 1 82 ? -7.109 13.423 0.387 1.00 97.62 82 ASP A N 1
ATOM 637 C CA . ASP A 1 82 ? -7.799 13.302 -0.904 1.00 97.62 82 ASP A CA 1
ATOM 638 C C . ASP A 1 82 ? -7.895 11.819 -1.309 1.00 97.62 82 ASP A C 1
ATOM 640 O O . ASP A 1 82 ? -6.860 11.136 -1.291 1.00 97.62 82 ASP A O 1
ATOM 644 N N . PRO A 1 83 ? -9.084 11.315 -1.696 1.00 98.00 83 PRO A N 1
ATOM 645 C CA . PRO A 1 83 ? -9.272 9.921 -2.081 1.00 98.00 83 PRO A CA 1
ATOM 646 C C . PRO A 1 83 ? -8.798 9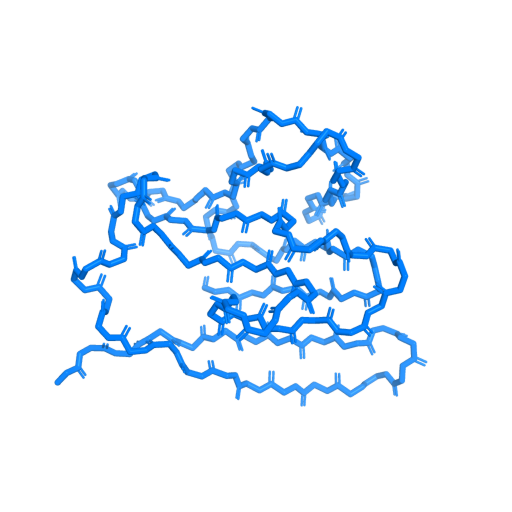.643 -3.514 1.00 98.00 83 PRO A C 1
ATOM 648 O O . PRO A 1 83 ? -8.966 10.473 -4.406 1.00 98.00 83 PRO A O 1
ATOM 651 N N . TYR A 1 84 ? -8.275 8.438 -3.723 1.00 98.31 84 TYR A N 1
ATOM 652 C CA . TYR A 1 84 ? -7.942 7.827 -5.010 1.00 98.31 84 TYR A CA 1
ATOM 653 C C . TYR A 1 84 ? -8.624 6.456 -5.080 1.00 98.31 84 TYR A C 1
ATOM 655 O O . TYR A 1 84 ? -8.761 5.794 -4.050 1.00 98.31 84 TYR A O 1
ATOM 663 N N . ARG A 1 85 ? -9.073 6.047 -6.267 1.00 98.00 85 ARG A N 1
ATOM 664 C CA . ARG A 1 85 ? -9.927 4.871 -6.513 1.00 98.00 85 ARG A CA 1
ATOM 665 C C . ARG A 1 85 ? -9.285 3.863 -7.469 1.00 98.00 85 ARG A C 1
ATOM 667 O O . ARG A 1 85 ? -8.245 4.139 -8.067 1.00 98.00 85 ARG A O 1
ATOM 674 N N . GLY A 1 86 ? -9.899 2.688 -7.592 1.00 96.25 86 GLY A N 1
ATOM 675 C CA . GLY A 1 86 ? -9.430 1.589 -8.433 1.00 96.25 86 GLY A CA 1
ATOM 676 C C . GLY A 1 86 ? -8.941 2.011 -9.820 1.00 96.25 86 GLY A C 1
ATOM 677 O O . GLY A 1 86 ? -9.596 2.773 -10.532 1.00 96.25 86 GLY A O 1
ATOM 678 N N . GLY A 1 87 ? -7.754 1.529 -10.196 1.00 95.44 87 GLY A N 1
ATOM 679 C CA . GLY A 1 87 ? -7.082 1.864 -11.453 1.00 95.44 87 GLY A CA 1
ATOM 680 C C . GLY A 1 87 ? -6.286 3.175 -11.439 1.00 95.44 87 GLY A C 1
ATOM 681 O O . GLY A 1 87 ? -5.435 3.374 -12.313 1.00 95.44 87 GLY A O 1
ATOM 682 N N . GLU A 1 88 ? -6.491 4.057 -10.456 1.00 97.81 88 GLU A N 1
ATOM 683 C CA . GLU A 1 88 ? -5.717 5.292 -10.333 1.00 97.81 88 GLU A CA 1
ATOM 684 C C . GLU A 1 88 ? -4.309 5.039 -9.779 1.00 97.81 88 GLU A C 1
ATOM 686 O O . GLU A 1 88 ? -3.997 4.016 -9.167 1.00 97.81 88 GLU A O 1
ATOM 691 N N . THR A 1 89 ? -3.413 5.996 -10.018 1.00 97.81 89 THR A N 1
ATOM 692 C CA . THR A 1 89 ? -2.047 5.974 -9.489 1.00 97.81 89 THR A CA 1
ATOM 693 C C . THR A 1 89 ? -1.802 7.223 -8.657 1.00 97.81 89 THR A C 1
ATOM 695 O O . THR A 1 89 ? -1.815 8.341 -9.173 1.00 97.81 89 THR A O 1
ATOM 698 N N . LEU A 1 90 ? -1.521 7.025 -7.374 1.00 97.44 90 LEU A N 1
ATOM 699 C CA . LEU A 1 90 ? -1.109 8.067 -6.448 1.00 97.44 90 LEU A CA 1
ATOM 700 C C . LEU A 1 90 ? 0.415 8.190 -6.453 1.00 97.44 90 LEU A C 1
ATOM 702 O O . LEU A 1 90 ? 1.133 7.218 -6.231 1.00 97.44 90 LEU A O 1
ATOM 706 N N . ARG A 1 91 ? 0.933 9.404 -6.632 1.00 97.06 91 ARG A N 1
ATOM 707 C CA . ARG A 1 91 ? 2.339 9.702 -6.346 1.00 97.06 91 ARG A CA 1
ATOM 708 C C . ARG A 1 91 ? 2.501 10.002 -4.857 1.00 97.06 91 ARG A C 1
ATOM 710 O O . ARG A 1 91 ? 1.967 10.998 -4.371 1.00 97.06 91 ARG A O 1
ATOM 717 N N . VAL A 1 92 ? 3.252 9.158 -4.156 1.00 96.31 92 VAL A N 1
ATOM 718 C CA . VAL A 1 92 ? 3.482 9.271 -2.706 1.00 96.31 92 VAL A CA 1
ATOM 719 C C . VAL A 1 92 ? 4.845 9.867 -2.375 1.00 96.31 92 VAL A C 1
ATOM 721 O O . VAL A 1 92 ? 4.976 10.553 -1.364 1.00 96.31 92 VAL A O 1
ATOM 724 N N . ASP A 1 93 ? 5.851 9.677 -3.237 1.00 94.44 93 ASP A N 1
ATOM 725 C CA . ASP A 1 93 ? 7.248 9.987 -2.909 1.00 94.44 93 ASP A CA 1
ATOM 726 C C . ASP A 1 93 ? 7.577 9.463 -1.489 1.00 94.44 93 ASP A C 1
ATOM 728 O O . ASP A 1 93 ? 7.413 8.275 -1.230 1.00 94.44 93 ASP A O 1
ATOM 732 N N . HIS A 1 94 ? 7.984 10.321 -0.554 1.00 89.88 94 HIS A N 1
ATOM 733 C CA . HIS A 1 94 ? 8.284 9.943 0.838 1.00 89.88 94 HIS A CA 1
ATOM 734 C C . HIS A 1 94 ? 7.145 10.245 1.824 1.00 89.88 94 HIS A C 1
ATOM 736 O O . HIS A 1 94 ? 7.375 10.341 3.028 1.00 89.88 94 HIS A O 1
ATOM 742 N N . ARG A 1 95 ? 5.931 10.499 1.329 1.00 97.12 95 ARG A N 1
ATOM 743 C CA . ARG A 1 95 ? 4.784 10.872 2.163 1.00 97.12 95 ARG A CA 1
ATOM 744 C C . ARG A 1 95 ? 3.962 9.640 2.528 1.00 97.12 95 ARG A C 1
ATOM 746 O O . ARG A 1 95 ? 3.821 8.748 1.691 1.00 97.12 95 ARG A O 1
ATOM 753 N N . PRO A 1 96 ? 3.372 9.616 3.733 1.00 97.81 96 PRO A N 1
ATOM 7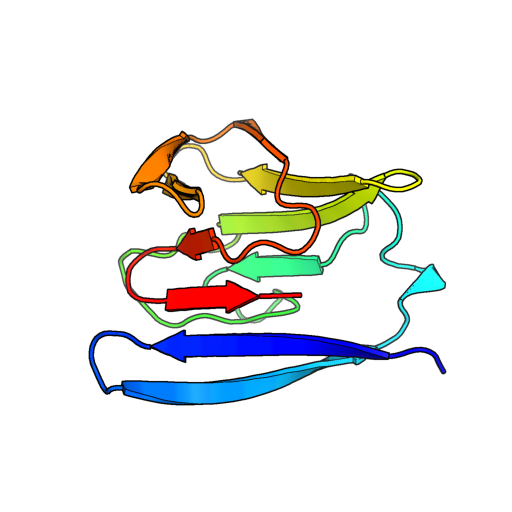54 C CA . PRO A 1 96 ? 2.452 8.557 4.092 1.00 97.81 96 PRO A CA 1
ATOM 755 C C . PRO A 1 96 ? 1.168 8.636 3.260 1.00 97.81 96 PRO A C 1
ATOM 757 O O . PRO A 1 96 ? 0.778 9.701 2.768 1.00 97.81 96 PRO A O 1
ATOM 760 N N . PHE A 1 97 ? 0.502 7.499 3.142 1.00 98.31 97 PHE A N 1
ATOM 761 C CA . PHE A 1 97 ? -0.820 7.356 2.543 1.00 98.31 97 PHE A CA 1
ATOM 762 C C . PHE A 1 97 ? -1.659 6.415 3.406 1.00 98.31 97 PHE A C 1
ATOM 764 O O . PHE A 1 97 ? -1.120 5.647 4.201 1.00 98.31 97 PHE A O 1
ATOM 771 N N . GLN A 1 98 ? -2.976 6.496 3.273 1.00 98.56 98 GLN A N 1
ATOM 772 C CA . GLN A 1 98 ? -3.907 5.751 4.109 1.00 98.56 98 GLN A CA 1
ATOM 773 C C . GLN A 1 98 ? -4.674 4.715 3.289 1.00 98.56 98 GLN A C 1
ATOM 775 O O . GLN A 1 98 ? -5.189 5.038 2.219 1.00 98.56 98 GLN A O 1
ATOM 780 N N . ILE A 1 99 ? -4.790 3.500 3.824 1.00 98.31 99 ILE A N 1
ATOM 781 C CA . ILE A 1 99 ? -5.647 2.423 3.322 1.00 98.31 99 ILE A CA 1
ATOM 782 C C . ILE A 1 99 ? -6.564 1.979 4.463 1.00 98.31 99 ILE A C 1
ATOM 784 O O . ILE A 1 99 ? -6.093 1.410 5.448 1.00 98.31 99 ILE A O 1
ATOM 788 N N . GLY A 1 100 ? -7.871 2.232 4.350 1.00 96.75 100 GLY A N 1
ATOM 789 C CA . GLY A 1 100 ? -8.814 1.957 5.437 1.00 96.75 100 GLY A CA 1
ATOM 790 C C . GLY A 1 100 ? -8.339 2.581 6.766 1.00 96.75 100 GLY A C 1
ATOM 791 O O . GLY A 1 100 ? -8.062 3.783 6.799 1.00 96.75 100 GLY A O 1
ATOM 792 N N . PRO A 1 101 ? -8.194 1.803 7.856 1.00 97.94 101 PRO A N 1
ATOM 793 C CA . PRO A 1 101 ? -7.686 2.298 9.138 1.00 97.94 101 PRO A CA 1
ATOM 794 C C . PRO A 1 101 ? -6.153 2.405 9.224 1.00 97.94 101 PRO A C 1
ATOM 796 O O . PRO A 1 101 ? -5.644 2.797 10.274 1.00 97.94 101 PRO A O 1
ATOM 799 N N . PHE A 1 102 ? -5.409 2.045 8.175 1.00 98.56 102 PHE A N 1
ATOM 800 C CA . PHE A 1 102 ? -3.951 1.954 8.216 1.00 98.56 102 PHE A CA 1
ATOM 801 C C . PHE A 1 102 ? -3.281 3.158 7.560 1.00 98.56 102 PHE A C 1
ATOM 803 O O . PHE A 1 102 ? -3.576 3.476 6.408 1.00 98.56 102 PHE A O 1
ATOM 810 N N . ILE A 1 103 ? -2.331 3.785 8.253 1.00 98.44 103 ILE A N 1
ATOM 811 C CA . ILE A 1 103 ? -1.398 4.757 7.670 1.00 98.44 103 ILE A CA 1
ATOM 812 C C . ILE A 1 103 ? -0.099 4.024 7.333 1.00 98.44 103 ILE A C 1
ATOM 814 O O . ILE A 1 103 ? 0.474 3.336 8.176 1.00 98.44 103 ILE A O 1
ATOM 818 N N . ILE A 1 104 ? 0.363 4.168 6.093 1.00 98.06 104 ILE A N 1
ATOM 819 C CA . ILE A 1 104 ? 1.505 3.438 5.540 1.00 98.06 104 ILE A CA 1
ATOM 820 C C . ILE A 1 104 ? 2.575 4.426 5.085 1.00 98.06 104 ILE A C 1
ATOM 822 O O . ILE A 1 104 ? 2.275 5.405 4.399 1.00 98.06 104 ILE A O 1
ATOM 826 N N . SER A 1 105 ? 3.836 4.149 5.423 1.00 96.44 105 SER A N 1
ATOM 827 C CA . SER A 1 105 ? 5.007 4.860 4.890 1.00 96.44 105 SER A CA 1
ATOM 828 C C . SER A 1 105 ? 6.132 3.890 4.521 1.00 96.44 105 SER A C 1
ATOM 830 O O . SER A 1 105 ? 6.376 2.913 5.228 1.00 96.44 105 SER A O 1
ATOM 832 N N . ILE A 1 106 ? 6.772 4.148 3.375 1.00 92.69 106 ILE A N 1
ATOM 833 C CA . ILE A 1 106 ? 7.763 3.288 2.704 1.00 92.69 106 ILE A CA 1
ATOM 834 C C . ILE A 1 106 ? 8.891 4.161 2.161 1.00 92.69 106 ILE A C 1
ATOM 836 O O . ILE A 1 106 ? 8.567 5.216 1.561 1.00 92.69 106 ILE A O 1
#

pLDDT: mean 94.99, std 5.71, range [60.84, 98.62]

Mean predicted aligned error: 2.97 Å

Secondary structure (DSSP, 8-state):
--EEEEEEEETTTTEEEEEEEE-GGGG-STTTSEEEESSTTSSEE---TTS-TT-EEEEEETTEEEEEE-STT-EEE-TTS-EEETT-EEE-TTS-EEETTEEEE-

Sequence (106 aa):
MSQIAVHIEDTRTGQVETRYVDNLEARCSRETGIVIGSAEDCDIVLTSPDVCAHHARWYPGGYHRFVLLLDEDAVIHNSRGDPYRGGETLRVDHRPFQIGPFIISI